Protein AF-A0A2M7TYW9-F1 (afdb_monomer_lite)

Sequence (142 aa):
GTGASLRSVFGLKADLAGKTGTSHNYSDAWFIVYTPDLIIGVWFGANDPAIRFSNSLGSGANLALPVAGMVLNAIEQSPTSKSAYLPPFLIDKKKYIDAMDCAPSREPVMRDYLKDAITEPRATGKKFTRWFRKLFKRTPPE

pLDDT: mean 85.88, std 15.5, range [43.0, 98.56]

Secondary structure (DSSP, 8-state):
-TTTHHHHTT---S--EEEEEE-GGGS-EEEEEE-SS-EEEEEE--SSTTS--SSGGGSTTTTHHHHHHHHHHHHHHSHHHHHHH-PPP---HHHHHHHH----PPPPPHHHHHHHHHH-----TTHHHHHHHHHS--PPP-

Foldseek 3Di:
DLLCCLCVPLVDDFDKDKDWDADPQLQKTWIWMAAPADIDIFIDHDPDSVPGDRDPCSTNSNPGSVVVSVVSSVLCVDPVSCVRGRDHDPDPCVVVVVVPPDDDDDDDDVVNVVCCCVVCPPPPVPPVVVVVVVVPPPDDDD

Structure (mmCIF, N/CA/C/O backbone):
data_AF-A0A2M7TYW9-F1
#
_entry.id   AF-A0A2M7TYW9-F1
#
loop_
_atom_site.group_PDB
_atom_site.id
_atom_site.type_symbol
_atom_site.label_atom_id
_atom_site.label_alt_id
_atom_site.label_comp_id
_atom_site.label_asym_id
_atom_site.label_entity_id
_atom_site.label_seq_id
_atom_site.pdbx_PDB_ins_code
_atom_site.Cartn_x
_atom_site.Cartn_y
_atom_site.Cartn_z
_atom_site.occupancy
_atom_site.B_iso_or_equiv
_atom_site.auth_seq_id
_atom_site.auth_comp_id
_atom_site.auth_asym_id
_atom_site.auth_atom_id
_atom_site.pdbx_PDB_model_num
ATOM 1 N N . GLY A 1 1 ? 8.813 -2.177 6.762 1.00 89.50 1 GLY A N 1
ATOM 2 C CA . GLY A 1 1 ? 8.681 -2.852 5.453 1.00 89.50 1 GLY A CA 1
ATOM 3 C C . GLY A 1 1 ? 8.554 -1.823 4.345 1.00 89.50 1 GLY A C 1
ATOM 4 O O . GLY A 1 1 ? 8.521 -0.637 4.641 1.00 89.50 1 GLY A O 1
ATOM 5 N N . THR A 1 2 ? 8.455 -2.252 3.087 1.00 94.75 2 THR A N 1
ATOM 6 C CA . THR A 1 2 ? 8.395 -1.350 1.916 1.00 94.75 2 THR A CA 1
ATOM 7 C C . THR A 1 2 ? 7.150 -0.454 1.877 1.00 94.75 2 THR A C 1
ATOM 9 O O . THR A 1 2 ? 7.169 0.577 1.220 1.00 94.75 2 THR A O 1
ATOM 12 N N . GLY A 1 3 ? 6.090 -0.808 2.612 1.00 94.94 3 GLY A N 1
ATOM 13 C CA . GLY A 1 3 ? 4.883 0.010 2.779 1.00 94.94 3 GLY A CA 1
ATOM 14 C C . GLY A 1 3 ? 4.956 1.081 3.879 1.00 94.94 3 GLY A C 1
ATOM 15 O O . GLY A 1 3 ? 3.937 1.684 4.203 1.00 94.94 3 GLY A O 1
ATOM 16 N N . ALA A 1 4 ? 6.117 1.291 4.511 1.00 96.31 4 ALA A N 1
ATOM 17 C CA . ALA A 1 4 ? 6.233 2.118 5.719 1.00 96.31 4 ALA A CA 1
ATOM 18 C C . ALA A 1 4 ? 5.843 3.595 5.520 1.00 96.31 4 ALA A C 1
ATOM 20 O O . ALA A 1 4 ? 5.406 4.236 6.476 1.00 96.31 4 ALA A O 1
ATOM 21 N N . SER A 1 5 ? 5.945 4.118 4.295 1.00 96.38 5 SER A N 1
ATOM 22 C CA . SER A 1 5 ? 5.595 5.506 3.972 1.00 96.38 5 SER A CA 1
ATOM 23 C C . SER A 1 5 ? 4.121 5.834 4.211 1.00 96.38 5 SER A C 1
ATOM 25 O O . SER A 1 5 ? 3.817 6.981 4.531 1.00 96.38 5 SER A O 1
ATOM 27 N N . LEU A 1 6 ? 3.214 4.846 4.185 1.00 97.12 6 LEU A N 1
ATOM 28 C CA . LEU A 1 6 ? 1.824 5.037 4.623 1.00 97.12 6 LEU A CA 1
ATOM 29 C C . LEU A 1 6 ? 1.734 5.618 6.044 1.00 97.12 6 LEU A C 1
ATOM 31 O O . LEU A 1 6 ? 0.859 6.430 6.329 1.00 97.12 6 LEU A O 1
ATOM 35 N N . ARG A 1 7 ? 2.658 5.232 6.931 1.00 96.62 7 ARG A N 1
ATOM 36 C CA . ARG A 1 7 ? 2.740 5.767 8.295 1.00 96.62 7 ARG A CA 1
ATOM 37 C C . ARG A 1 7 ? 3.633 6.998 8.365 1.00 96.62 7 ARG A C 1
ATOM 39 O O . ARG A 1 7 ? 3.203 8.019 8.884 1.00 96.62 7 ARG A O 1
ATOM 46 N N . SER A 1 8 ? 4.863 6.912 7.856 1.00 96.81 8 SER A N 1
ATOM 47 C CA . SER A 1 8 ? 5.870 7.961 8.076 1.00 96.81 8 SER A CA 1
ATOM 48 C C . SER A 1 8 ? 5.664 9.224 7.241 1.00 96.81 8 SER A C 1
ATOM 50 O O . SER A 1 8 ? 6.090 10.290 7.668 1.00 96.81 8 SER A O 1
ATOM 52 N N . VAL A 1 9 ? 5.029 9.117 6.069 1.00 96.94 9 VAL A N 1
ATOM 53 C CA . VAL A 1 9 ? 4.801 10.246 5.151 1.00 96.94 9 VAL A CA 1
ATOM 54 C C . VAL A 1 9 ? 3.341 10.688 5.190 1.00 96.94 9 VAL A C 1
ATOM 56 O O . VAL A 1 9 ? 3.064 11.870 5.359 1.00 96.94 9 VAL A O 1
ATOM 59 N N . PHE A 1 10 ? 2.401 9.745 5.080 1.00 96.88 10 PHE A N 1
ATOM 60 C CA . PHE A 1 10 ? 0.966 10.060 5.039 1.00 96.88 10 PHE A CA 1
ATOM 61 C C . PHE A 1 10 ? 0.303 10.125 6.419 1.00 96.88 10 PHE A C 1
ATOM 63 O O . PHE A 1 10 ? -0.871 10.473 6.508 1.00 96.88 10 PHE A O 1
ATOM 70 N N . GLY A 1 11 ? 1.020 9.789 7.497 1.00 96.62 11 GLY A N 1
ATOM 71 C CA . GLY A 1 11 ? 0.526 9.940 8.869 1.00 96.62 11 GLY A CA 1
ATOM 72 C C . GLY A 1 11 ? -0.722 9.117 9.199 1.00 96.62 11 GLY A C 1
ATOM 73 O O . GLY A 1 11 ? -1.420 9.450 10.157 1.00 96.62 11 GLY A O 1
ATOM 74 N N . LEU A 1 12 ? -1.020 8.071 8.417 1.00 97.06 12 LEU A N 1
ATOM 75 C CA . LEU A 1 12 ? -2.222 7.260 8.603 1.00 97.06 12 LEU A CA 1
ATOM 76 C C . LEU A 1 12 ? -2.184 6.586 9.971 1.00 97.06 12 LEU A C 1
ATOM 78 O O . LEU A 1 12 ? -1.142 6.044 10.360 1.00 97.06 12 LEU A O 1
ATOM 82 N N . LYS A 1 13 ? -3.319 6.544 10.672 1.00 96.19 13 LYS A N 1
ATOM 83 C CA . LYS A 1 13 ? -3.444 5.899 11.994 1.00 96.19 13 LYS A CA 1
ATOM 84 C C . LYS A 1 13 ? -4.388 4.702 11.986 1.00 96.19 13 LYS A C 1
ATOM 86 O O . LYS A 1 13 ? -4.233 3.839 12.840 1.00 96.19 13 LYS A O 1
ATOM 91 N N . ALA A 1 14 ? -5.299 4.621 11.017 1.00 94.81 14 ALA A N 1
ATOM 92 C CA . ALA A 1 14 ? -6.204 3.486 10.834 1.00 94.81 14 ALA A CA 1
ATOM 93 C C . ALA A 1 14 ? -5.458 2.151 10.709 1.00 94.81 14 ALA A C 1
ATOM 95 O O . ALA A 1 14 ? -4.307 2.131 10.275 1.00 94.81 14 ALA A O 1
ATOM 96 N N . ASP A 1 15 ? -6.092 1.030 11.036 1.00 94.56 15 ASP A N 1
ATOM 97 C CA . ASP A 1 15 ? -5.499 -0.284 10.802 1.00 94.56 15 ASP A CA 1
ATOM 98 C C . ASP A 1 15 ? -5.527 -0.619 9.307 1.00 94.56 15 ASP A C 1
ATOM 100 O O . ASP A 1 15 ? -6.567 -0.556 8.658 1.00 94.56 15 ASP A O 1
ATOM 104 N N . LEU A 1 16 ? -4.361 -0.940 8.746 1.00 95.69 16 LEU A N 1
ATOM 105 C CA . LEU A 1 16 ? -4.172 -1.143 7.311 1.00 95.69 16 LEU A CA 1
ATOM 106 C C . LEU A 1 16 ? -3.211 -2.308 7.106 1.00 95.69 16 LEU A C 1
ATOM 108 O O . LEU A 1 16 ? -2.185 -2.398 7.789 1.00 95.69 16 LEU A O 1
ATOM 112 N N . ALA A 1 17 ? -3.488 -3.139 6.112 1.00 95.81 17 ALA A N 1
ATOM 113 C CA . ALA A 1 17 ? -2.557 -4.147 5.634 1.00 95.81 17 ALA A CA 1
ATOM 114 C C . ALA A 1 17 ? -2.316 -3.924 4.144 1.00 95.81 17 ALA A C 1
ATOM 116 O O . ALA A 1 17 ? -3.252 -3.756 3.370 1.00 95.81 17 ALA A O 1
ATOM 117 N N . GLY A 1 18 ? -1.054 -3.892 3.725 1.00 96.88 18 GLY A N 1
ATOM 118 C CA . GLY A 1 18 ? -0.737 -3.616 2.331 1.00 96.88 18 GLY A CA 1
ATOM 119 C C . GLY A 1 18 ? 0.627 -4.118 1.907 1.00 96.88 18 GLY A C 1
ATOM 120 O O . GLY A 1 18 ? 1.521 -4.353 2.726 1.00 96.88 18 GLY A O 1
ATOM 121 N N . LYS A 1 19 ? 0.783 -4.281 0.596 1.00 98.12 19 LYS A N 1
ATOM 122 C CA . LYS A 1 19 ? 1.986 -4.830 -0.016 1.00 98.12 19 LYS A CA 1
ATOM 123 C C . LYS A 1 19 ? 2.336 -4.078 -1.291 1.00 98.12 19 LYS A C 1
ATOM 125 O O . LYS A 1 19 ? 1.508 -3.872 -2.173 1.00 98.12 19 LYS A O 1
ATOM 130 N N . THR A 1 20 ? 3.612 -3.715 -1.396 1.00 97.81 20 THR A N 1
ATOM 131 C CA . THR A 1 20 ? 4.196 -3.204 -2.638 1.00 97.81 20 THR A CA 1
ATOM 132 C C . THR A 1 20 ? 4.561 -4.363 -3.562 1.00 97.81 20 THR A C 1
ATOM 134 O O . THR A 1 20 ? 5.135 -5.365 -3.113 1.00 97.81 20 THR A O 1
ATOM 137 N N . GLY A 1 21 ? 4.268 -4.197 -4.847 1.00 97.12 21 GLY A N 1
ATOM 138 C CA . GLY A 1 21 ? 4.717 -5.043 -5.946 1.00 97.12 21 GLY A CA 1
ATOM 139 C C . GLY A 1 21 ? 5.561 -4.226 -6.920 1.00 97.12 21 GLY A C 1
ATOM 140 O O . GLY A 1 21 ? 5.314 -3.041 -7.144 1.00 97.12 21 GLY A O 1
ATOM 141 N N . THR A 1 22 ? 6.614 -4.820 -7.464 1.00 97.19 22 THR A N 1
ATOM 142 C CA . THR A 1 22 ? 7.477 -4.173 -8.460 1.00 97.19 22 THR A CA 1
ATOM 143 C C . THR A 1 22 ? 7.967 -5.248 -9.407 1.00 97.19 22 THR A C 1
ATOM 145 O O . THR A 1 22 ? 8.600 -6.205 -8.961 1.00 97.19 22 THR A O 1
ATOM 148 N N . SER A 1 23 ? 7.621 -5.109 -10.683 1.00 95.19 23 SER A N 1
ATOM 149 C CA . SER A 1 23 ? 8.081 -6.010 -11.735 1.00 95.19 23 SER A CA 1
ATOM 150 C C . SER A 1 23 ? 9.563 -5.775 -12.026 1.00 95.19 23 SER A C 1
ATOM 152 O O . SER A 1 23 ? 10.155 -4.751 -11.664 1.00 95.19 23 SER A O 1
ATOM 154 N N . HIS A 1 24 ? 10.183 -6.739 -12.703 1.00 92.75 24 HIS A N 1
ATOM 155 C CA . HIS A 1 24 ? 11.580 -6.630 -13.101 1.00 92.75 24 HIS A CA 1
ATOM 156 C C . HIS A 1 24 ? 11.817 -5.391 -13.980 1.00 92.75 24 HIS A C 1
ATOM 158 O O . HIS A 1 24 ? 10.943 -4.974 -14.744 1.00 92.75 24 HIS A O 1
ATOM 164 N N . ASN A 1 25 ? 13.008 -4.797 -13.869 1.00 93.19 25 ASN A N 1
ATOM 165 C CA . ASN A 1 25 ? 13.406 -3.594 -14.607 1.00 93.19 25 ASN A CA 1
ATOM 166 C C . ASN A 1 25 ? 12.481 -2.375 -14.441 1.00 93.19 25 ASN A C 1
ATOM 168 O O . ASN A 1 25 ? 12.542 -1.468 -15.272 1.00 93.19 25 ASN A O 1
ATOM 172 N N . TYR A 1 26 ? 11.663 -2.339 -13.381 1.00 95.81 26 TYR A N 1
ATOM 173 C CA . TYR A 1 26 ? 10.713 -1.255 -13.106 1.00 95.81 26 TYR A CA 1
ATOM 174 C C . TYR A 1 26 ? 9.720 -1.019 -14.259 1.00 95.81 26 TYR A C 1
ATOM 176 O O . TYR A 1 26 ? 9.391 0.119 -14.587 1.00 95.81 26 TYR A O 1
ATOM 184 N N . SER A 1 27 ? 9.289 -2.106 -14.905 1.00 95.50 27 SER A N 1
ATOM 185 C CA . SER A 1 27 ? 8.232 -2.101 -15.930 1.00 95.50 27 SER A CA 1
ATOM 186 C C . SER A 1 27 ? 6.866 -1.784 -15.327 1.00 95.50 27 SER A C 1
ATOM 188 O O . SER A 1 27 ? 6.137 -0.949 -15.852 1.00 95.50 27 SER A O 1
ATOM 190 N N . ASP A 1 28 ? 6.577 -2.377 -14.168 1.00 96.75 28 ASP A N 1
ATOM 191 C CA . ASP A 1 28 ? 5.350 -2.132 -13.422 1.00 96.75 28 ASP A CA 1
ATOM 192 C C . ASP A 1 28 ? 5.604 -1.875 -11.940 1.00 96.75 28 ASP A C 1
ATOM 194 O O . ASP A 1 28 ? 6.454 -2.497 -11.287 1.00 96.75 28 ASP A O 1
ATOM 198 N N . ALA A 1 29 ? 4.749 -1.026 -11.391 1.00 97.50 29 ALA A N 1
ATOM 199 C CA . ALA A 1 29 ? 4.653 -0.697 -9.988 1.00 97.50 29 ALA A CA 1
ATOM 200 C C . ALA A 1 29 ? 3.213 -0.924 -9.523 1.00 97.50 29 ALA A C 1
ATOM 202 O O . ALA A 1 29 ? 2.277 -0.337 -10.058 1.00 97.50 29 ALA A O 1
ATOM 203 N N . TRP A 1 30 ? 3.036 -1.741 -8.488 1.00 97.69 30 TRP A N 1
ATOM 204 C CA . TRP A 1 30 ? 1.720 -2.048 -7.932 1.00 97.69 30 TRP A CA 1
ATOM 205 C C . TRP A 1 30 ? 1.720 -1.797 -6.434 1.00 97.69 30 TRP A C 1
ATOM 207 O O . TRP A 1 30 ? 2.724 -2.009 -5.741 1.00 97.69 30 TRP A O 1
ATOM 217 N N . PHE A 1 31 ? 0.574 -1.401 -5.910 1.00 98.56 31 PHE A N 1
ATOM 218 C CA . PHE A 1 31 ? 0.336 -1.378 -4.482 1.00 98.56 31 PHE A CA 1
ATOM 219 C C . PHE A 1 31 ? -1.094 -1.808 -4.206 1.00 98.56 31 PHE A C 1
ATOM 221 O O . PHE A 1 31 ? -2.032 -1.250 -4.769 1.00 98.56 31 PHE A O 1
ATOM 228 N N . ILE A 1 32 ? -1.241 -2.808 -3.343 1.00 98.50 32 ILE A N 1
ATOM 229 C CA . ILE A 1 32 ? -2.542 -3.242 -2.846 1.00 98.50 32 ILE A CA 1
ATOM 230 C C . ILE A 1 32 ? -2.550 -3.003 -1.347 1.00 98.50 32 ILE A C 1
ATOM 232 O O . ILE A 1 32 ? -1.628 -3.419 -0.640 1.00 98.50 32 ILE A O 1
ATOM 236 N N . VAL A 1 33 ? -3.589 -2.331 -0.871 1.00 98.12 33 VAL A N 1
ATOM 237 C CA . VAL A 1 33 ? -3.850 -2.094 0.546 1.00 98.12 33 VAL A CA 1
ATOM 238 C C . VAL A 1 33 ? -5.310 -2.374 0.833 1.00 98.12 33 VAL A C 1
ATOM 240 O O . VAL A 1 33 ? -6.174 -2.108 -0.000 1.00 98.12 33 VAL A O 1
ATOM 243 N N . TYR A 1 34 ? -5.578 -2.925 2.006 1.00 97.50 34 TYR A N 1
ATOM 244 C CA . TYR A 1 34 ? -6.925 -3.213 2.443 1.00 97.50 34 TYR A CA 1
ATOM 245 C C . TYR A 1 34 ? -7.137 -2.895 3.922 1.00 97.50 34 TYR A C 1
ATOM 247 O O . TYR A 1 34 ? -6.207 -2.905 4.739 1.00 97.50 34 TYR A O 1
ATOM 255 N N . THR A 1 35 ? -8.398 -2.625 4.221 1.00 96.44 35 THR A N 1
ATOM 256 C CA . THR A 1 35 ? -9.046 -2.630 5.535 1.00 96.44 35 THR A CA 1
ATOM 257 C C . THR A 1 35 ? -10.121 -3.728 5.516 1.00 96.44 35 THR A C 1
ATOM 259 O O . THR A 1 35 ? -10.266 -4.403 4.492 1.00 96.44 35 THR A O 1
ATOM 262 N N . PRO A 1 36 ? -10.876 -3.961 6.603 1.00 95.31 36 PRO A N 1
ATOM 263 C CA . PRO A 1 36 ? -11.976 -4.925 6.571 1.00 95.31 36 PRO A CA 1
ATOM 264 C C . PRO A 1 36 ? -13.012 -4.656 5.466 1.00 95.31 36 PRO A C 1
ATOM 266 O O . PRO A 1 36 ? -13.472 -5.605 4.839 1.00 95.31 36 PRO A O 1
ATOM 269 N N . ASP A 1 37 ? -13.308 -3.381 5.189 1.00 95.50 37 ASP A N 1
ATOM 270 C CA . ASP A 1 37 ? -14.428 -2.978 4.322 1.00 95.50 37 ASP A CA 1
ATOM 271 C C . ASP A 1 37 ? -13.993 -2.253 3.035 1.00 95.50 37 ASP A C 1
ATOM 273 O O . ASP A 1 37 ? -14.828 -1.873 2.214 1.00 95.50 37 ASP A O 1
ATOM 277 N N . LEU A 1 38 ? -12.689 -2.045 2.827 1.00 96.75 38 LEU A N 1
ATOM 278 C CA . LEU A 1 38 ? -12.160 -1.355 1.652 1.00 96.75 38 LEU A CA 1
ATOM 279 C C . LEU A 1 38 ? -10.889 -2.029 1.136 1.00 96.75 38 LEU A C 1
ATOM 281 O O . LEU A 1 38 ? -9.951 -2.275 1.888 1.00 96.75 38 LEU A O 1
ATOM 285 N N . ILE A 1 39 ? -10.819 -2.240 -0.179 1.00 97.88 39 ILE A N 1
ATOM 286 C CA . ILE A 1 39 ? -9.600 -2.649 -0.884 1.00 97.88 39 ILE A CA 1
ATOM 287 C C . ILE A 1 39 ? -9.264 -1.578 -1.918 1.00 97.88 39 ILE A C 1
ATOM 289 O O . ILE A 1 39 ? -10.110 -1.189 -2.720 1.00 97.88 39 ILE A O 1
ATOM 293 N N . ILE A 1 40 ? -8.013 -1.127 -1.921 1.00 98.06 40 ILE A N 1
ATOM 294 C CA . ILE A 1 40 ? -7.466 -0.217 -2.925 1.00 98.06 40 ILE A CA 1
ATOM 295 C C . ILE A 1 40 ? -6.320 -0.931 -3.635 1.00 98.06 40 ILE A C 1
ATOM 297 O O . ILE A 1 40 ? -5.329 -1.318 -3.012 1.00 98.06 40 ILE A O 1
ATOM 301 N N . GLY A 1 41 ? -6.452 -1.074 -4.951 1.00 98.19 41 GLY A N 1
ATOM 302 C CA . GLY A 1 41 ? -5.385 -1.506 -5.844 1.00 98.19 41 GLY A CA 1
ATOM 303 C C . GLY A 1 41 ? -4.968 -0.354 -6.748 1.00 98.19 41 GLY A C 1
ATOM 304 O O . GLY A 1 41 ? -5.809 0.252 -7.406 1.00 98.19 41 GLY A O 1
ATOM 305 N N . VAL A 1 42 ? -3.673 -0.059 -6.784 1.00 98.44 42 VAL A N 1
ATOM 306 C CA . VAL A 1 42 ? -3.088 0.927 -7.695 1.00 98.44 42 VAL A CA 1
ATOM 307 C C . VAL A 1 42 ? -2.027 0.242 -8.535 1.00 98.44 42 VAL A C 1
ATOM 309 O O . VAL A 1 42 ? -1.165 -0.461 -8.004 1.00 98.44 42 VAL A O 1
ATOM 312 N N . TRP A 1 43 ? -2.077 0.488 -9.839 1.00 97.50 43 TRP A N 1
ATOM 313 C CA . TRP A 1 43 ? -1.061 0.077 -10.795 1.00 97.50 43 TRP A CA 1
ATOM 314 C C . TRP A 1 43 ? -0.544 1.280 -11.569 1.00 97.50 43 TRP A C 1
ATOM 316 O O . TRP A 1 43 ? -1.316 2.144 -11.979 1.00 97.50 43 TRP A O 1
ATOM 326 N N . PHE A 1 44 ? 0.762 1.281 -11.796 1.00 96.19 44 PHE A N 1
ATOM 327 C CA . PHE A 1 44 ? 1.438 2.113 -12.770 1.00 96.19 44 PHE A CA 1
ATOM 328 C C . PHE A 1 44 ? 2.290 1.232 -13.671 1.00 96.19 44 PHE A C 1
ATOM 330 O O . PHE A 1 44 ? 3.104 0.444 -13.188 1.00 96.19 44 PHE A O 1
ATOM 337 N N . GLY A 1 45 ? 2.137 1.426 -14.971 1.00 94.31 45 GLY A N 1
ATOM 338 C CA . GLY A 1 45 ? 2.898 0.749 -16.004 1.00 94.31 45 GLY A CA 1
ATOM 339 C C . GLY A 1 45 ? 2.432 1.214 -17.376 1.00 94.31 45 GLY A C 1
ATOM 340 O O . GLY A 1 45 ? 1.580 2.100 -17.500 1.00 94.31 45 GLY A O 1
ATOM 341 N N . ALA A 1 46 ? 3.014 0.622 -18.406 1.00 94.31 46 ALA A N 1
ATOM 342 C CA . ALA A 1 46 ? 2.612 0.821 -19.787 1.00 94.31 46 ALA A CA 1
ATOM 343 C C . ALA A 1 46 ? 2.094 -0.497 -20.368 1.00 94.31 46 ALA A C 1
ATOM 345 O O . ALA A 1 46 ? 2.398 -1.574 -19.863 1.00 94.31 46 ALA A O 1
ATOM 346 N N . ASN A 1 47 ? 1.340 -0.413 -21.464 1.00 94.50 47 ASN A N 1
ATOM 347 C CA . ASN A 1 47 ? 0.879 -1.610 -22.172 1.00 94.50 47 ASN A CA 1
ATOM 348 C C . ASN A 1 47 ? 2.048 -2.432 -22.748 1.00 94.50 47 ASN A C 1
ATOM 350 O O . ASN A 1 47 ? 1.935 -3.648 -22.867 1.00 94.50 47 ASN A O 1
ATOM 354 N N . ASP A 1 48 ? 3.152 -1.768 -23.111 1.00 94.12 48 ASP A N 1
ATOM 355 C CA . ASP A 1 48 ? 4.391 -2.404 -23.563 1.00 94.12 48 ASP A CA 1
ATOM 356 C C . ASP A 1 48 ? 5.450 -2.355 -22.440 1.00 94.12 48 ASP A C 1
ATOM 358 O O . ASP A 1 48 ? 5.869 -1.255 -22.065 1.00 94.12 48 ASP A O 1
ATOM 362 N N . PRO A 1 49 ? 5.937 -3.507 -21.935 1.00 87.00 49 PRO A N 1
ATOM 363 C CA . PRO A 1 49 ? 6.968 -3.572 -20.895 1.00 87.00 49 PRO A CA 1
ATOM 364 C C . PRO A 1 49 ? 8.316 -2.944 -21.278 1.00 87.00 49 PRO A C 1
ATOM 366 O O . PRO A 1 49 ? 9.149 -2.694 -20.400 1.00 87.00 49 PRO A O 1
ATOM 369 N N . ALA A 1 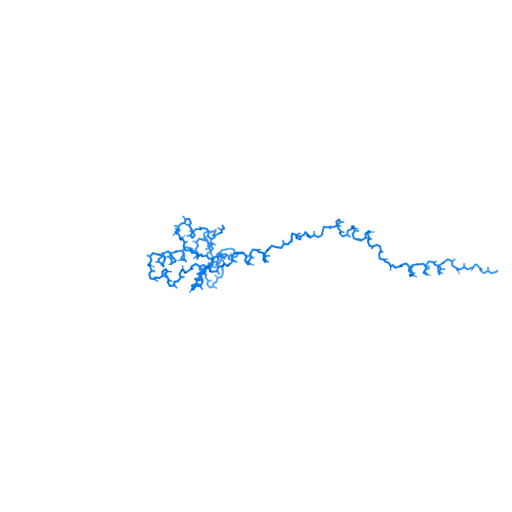50 ? 8.572 -2.714 -22.571 1.00 91.69 50 ALA A N 1
ATOM 370 C CA . ALA A 1 50 ? 9.749 -1.983 -23.030 1.00 91.69 50 ALA A CA 1
ATOM 371 C C . ALA A 1 50 ? 9.716 -0.512 -22.582 1.00 91.69 50 ALA A C 1
ATOM 373 O O . ALA A 1 50 ? 10.769 0.084 -22.336 1.00 91.69 50 ALA A O 1
ATOM 374 N N . ILE A 1 51 ? 8.516 0.057 -22.423 1.00 92.69 51 ILE A N 1
ATOM 375 C CA . ILE A 1 51 ? 8.303 1.379 -21.838 1.00 92.69 51 ILE A CA 1
ATOM 376 C C . ILE A 1 51 ? 8.320 1.215 -20.320 1.00 92.69 51 ILE A C 1
ATOM 378 O O . ILE A 1 51 ? 7.352 0.786 -19.700 1.00 92.69 51 ILE A O 1
ATOM 382 N N . ARG A 1 52 ? 9.457 1.551 -19.715 1.00 92.75 52 ARG A N 1
ATOM 383 C CA . ARG A 1 52 ? 9.712 1.317 -18.293 1.00 92.75 52 ARG A CA 1
ATOM 384 C C . ARG A 1 52 ? 10.470 2.462 -17.656 1.00 92.75 52 ARG A C 1
ATOM 386 O O . ARG A 1 52 ? 11.134 3.251 -18.331 1.00 92.75 52 ARG A O 1
ATOM 393 N N . PHE A 1 53 ? 10.430 2.506 -16.333 1.00 93.94 53 PHE A N 1
ATOM 394 C CA . PHE A 1 53 ? 11.226 3.456 -15.575 1.00 93.94 53 PHE A CA 1
ATOM 395 C C . PHE A 1 53 ? 12.703 3.046 -15.580 1.00 93.94 53 PHE A C 1
ATOM 397 O O . PHE A 1 53 ? 13.061 1.866 -15.586 1.00 93.94 53 PHE A O 1
ATOM 404 N N . SER A 1 54 ? 13.590 4.039 -15.584 1.00 92.44 54 SER A N 1
ATOM 405 C CA . SER A 1 54 ? 15.034 3.811 -15.687 1.00 92.44 54 SER A CA 1
ATOM 406 C C . SER A 1 54 ? 15.672 3.339 -14.378 1.00 92.44 54 SER A C 1
ATOM 408 O O . SER A 1 54 ? 16.752 2.752 -14.404 1.00 92.44 54 SER A O 1
ATOM 410 N N . ASN A 1 55 ? 15.033 3.587 -13.231 1.00 94.19 55 ASN A N 1
ATOM 411 C CA . ASN A 1 55 ? 15.612 3.346 -11.912 1.00 94.19 55 ASN A CA 1
ATOM 412 C C . ASN A 1 55 ? 14.551 3.005 -10.848 1.00 94.19 55 ASN A C 1
ATOM 414 O O . ASN A 1 55 ? 13.359 2.883 -11.133 1.00 94.19 55 ASN A O 1
ATOM 418 N N . SER A 1 56 ? 14.999 2.891 -9.594 1.00 92.44 56 SER A N 1
ATOM 419 C CA . SER A 1 56 ? 14.182 2.521 -8.432 1.00 92.44 56 SER A CA 1
ATOM 420 C C . SER A 1 56 ? 13.035 3.479 -8.103 1.00 92.44 56 SER A C 1
ATOM 422 O O . SER A 1 56 ? 12.140 3.111 -7.334 1.00 92.44 56 SER A O 1
ATOM 424 N N . LEU A 1 57 ? 12.995 4.675 -8.701 1.00 93.62 57 LEU A N 1
ATOM 425 C CA . LEU A 1 57 ? 11.821 5.545 -8.633 1.00 93.62 57 LEU A CA 1
ATOM 426 C C . LEU A 1 57 ? 10.600 4.887 -9.284 1.00 93.62 57 LEU A C 1
ATOM 428 O O . LEU A 1 57 ? 9.489 5.169 -8.864 1.00 93.62 57 LEU A O 1
ATOM 432 N N . GLY A 1 58 ? 10.797 3.937 -10.202 1.00 94.94 58 GLY A N 1
ATOM 433 C CA . GLY A 1 58 ? 9.737 3.113 -10.778 1.00 94.94 58 GLY A CA 1
ATOM 434 C C . GLY A 1 58 ? 9.234 1.970 -9.895 1.00 94.94 58 GLY A C 1
ATOM 435 O O . GLY A 1 58 ? 8.625 1.032 -10.396 1.00 94.94 58 GLY A O 1
ATOM 436 N N . SER A 1 59 ? 9.529 1.976 -8.594 1.00 97.19 59 SER A N 1
ATOM 437 C CA . SER A 1 59 ? 9.042 0.939 -7.683 1.00 97.19 59 SER A CA 1
ATOM 438 C C . SER A 1 59 ? 7.610 1.194 -7.207 1.00 97.19 59 SER A C 1
ATOM 440 O O . SER A 1 59 ? 7.137 2.328 -7.129 1.00 97.19 59 SER A O 1
ATOM 442 N N . GLY A 1 60 ? 6.935 0.126 -6.778 1.00 97.00 60 GLY A N 1
ATOM 443 C CA . GLY A 1 60 ? 5.599 0.178 -6.172 1.00 97.00 60 GLY A CA 1
ATOM 444 C C . GLY A 1 60 ? 5.526 1.085 -4.944 1.00 97.00 60 GLY A C 1
ATOM 445 O O . GLY A 1 60 ? 4.504 1.724 -4.715 1.00 97.00 60 GLY A O 1
ATOM 446 N N . ALA A 1 61 ? 6.618 1.186 -4.181 1.00 97.25 61 ALA A N 1
ATOM 447 C CA . ALA A 1 61 ? 6.703 2.067 -3.017 1.00 97.25 61 ALA A CA 1
ATOM 448 C C . ALA A 1 61 ? 6.757 3.560 -3.393 1.00 97.25 61 ALA A C 1
ATOM 450 O O . ALA A 1 61 ? 6.320 4.393 -2.603 1.00 97.25 61 ALA A O 1
ATOM 451 N N . ASN A 1 62 ? 7.280 3.880 -4.582 1.00 96.44 62 ASN A N 1
ATOM 452 C CA . ASN A 1 62 ? 7.511 5.249 -5.042 1.00 96.44 62 ASN A CA 1
ATOM 453 C C . ASN A 1 62 ? 6.415 5.765 -5.986 1.00 96.44 62 ASN A C 1
ATOM 455 O O . ASN A 1 62 ? 6.169 6.965 -6.000 1.00 96.44 62 ASN A O 1
ATOM 459 N N . LEU A 1 63 ? 5.744 4.888 -6.744 1.00 96.69 63 LEU A N 1
ATOM 460 C CA . LEU A 1 63 ? 4.682 5.279 -7.685 1.00 96.69 63 LEU A CA 1
ATOM 461 C C . LEU A 1 63 ? 3.279 4.936 -7.180 1.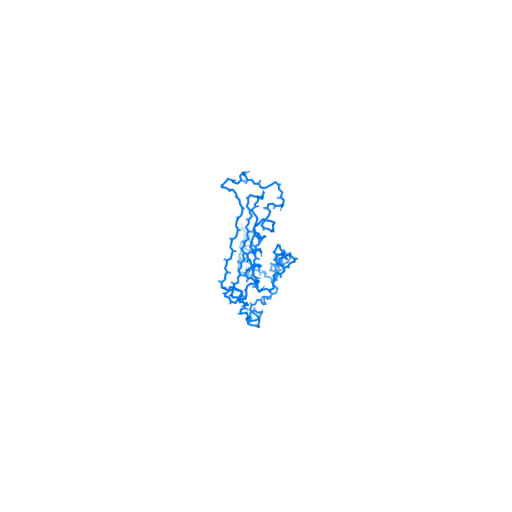00 96.69 63 LEU A C 1
ATOM 463 O O . LEU A 1 63 ? 2.449 5.817 -6.974 1.00 96.69 63 LEU A O 1
ATOM 467 N N . ALA A 1 64 ? 3.011 3.647 -6.960 1.00 98.06 64 ALA A N 1
ATOM 468 C CA . ALA A 1 64 ? 1.661 3.161 -6.684 1.00 98.06 64 ALA A CA 1
ATOM 469 C C . ALA A 1 64 ? 1.197 3.462 -5.251 1.00 98.06 64 ALA A C 1
ATOM 471 O O . ALA A 1 64 ? 0.064 3.894 -5.034 1.00 98.06 64 ALA A O 1
ATOM 472 N N . LEU A 1 65 ? 2.079 3.272 -4.267 1.00 98.38 65 LEU A N 1
ATOM 473 C CA . LEU A 1 65 ? 1.758 3.484 -2.858 1.00 98.38 65 LEU A CA 1
ATOM 474 C C . LEU A 1 65 ? 1.317 4.924 -2.556 1.00 98.38 65 LEU A C 1
ATOM 476 O O . LEU A 1 65 ? 0.289 5.064 -1.891 1.00 98.38 65 LEU A O 1
ATOM 480 N N . PRO A 1 66 ? 2.010 5.987 -3.019 1.00 98.06 66 PRO A N 1
ATOM 481 C CA . PRO A 1 66 ? 1.606 7.357 -2.723 1.00 98.06 66 PRO A CA 1
ATOM 482 C C . PRO A 1 66 ? 0.161 7.688 -3.090 1.00 98.06 66 PRO A C 1
ATOM 484 O O . PRO A 1 66 ? -0.513 8.355 -2.311 1.00 98.06 66 PRO A O 1
ATOM 487 N N . VAL A 1 67 ? -0.345 7.174 -4.215 1.00 98.25 67 VAL A N 1
ATOM 488 C CA . VAL A 1 67 ? -1.742 7.387 -4.626 1.00 98.25 67 VAL A CA 1
ATOM 489 C C . VAL A 1 67 ? -2.706 6.781 -3.611 1.00 98.25 67 VAL A C 1
ATOM 491 O O . VAL A 1 67 ? -3.608 7.463 -3.129 1.00 98.25 67 VAL A O 1
ATOM 494 N N . ALA A 1 68 ? -2.484 5.523 -3.221 1.00 98.06 68 ALA A N 1
ATOM 495 C CA . ALA A 1 68 ? -3.298 4.883 -2.191 1.00 98.06 68 ALA A CA 1
ATOM 496 C C . ALA A 1 68 ? -3.181 5.610 -0.840 1.00 98.06 68 ALA A C 1
ATOM 498 O O . ALA A 1 68 ? -4.176 5.769 -0.136 1.00 98.06 68 ALA A O 1
ATOM 499 N N . GLY A 1 69 ? -1.984 6.096 -0.496 1.00 97.88 69 GLY A N 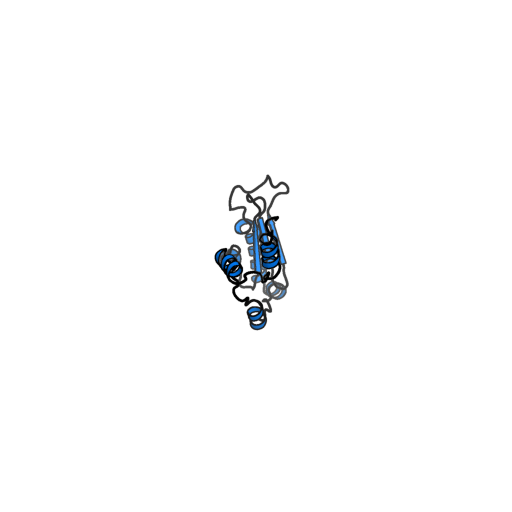1
ATOM 500 C CA . GLY A 1 69 ? -1.732 6.884 0.709 1.00 97.88 69 GLY A CA 1
ATOM 501 C C . GLY A 1 69 ? -2.531 8.187 0.748 1.00 97.88 69 GLY A C 1
ATOM 502 O O . GLY A 1 69 ? -3.136 8.489 1.773 1.00 97.88 69 GLY A O 1
ATOM 503 N N . MET A 1 70 ? -2.597 8.920 -0.367 1.00 98.12 70 MET A N 1
ATOM 504 C CA . MET A 1 70 ? -3.405 10.140 -0.486 1.00 98.12 70 MET A CA 1
ATOM 505 C C . MET A 1 70 ? -4.902 9.850 -0.338 1.00 98.12 70 MET A C 1
ATOM 507 O O . MET A 1 70 ? -5.583 10.544 0.414 1.00 98.12 70 MET A O 1
ATOM 511 N N . VAL A 1 71 ? -5.407 8.804 -1.002 1.00 97.88 71 VAL A N 1
ATOM 512 C CA . VAL A 1 71 ? -6.824 8.405 -0.911 1.00 97.88 71 VAL A CA 1
ATOM 513 C C . VAL A 1 71 ? -7.189 8.013 0.520 1.00 97.88 71 VAL A C 1
ATOM 515 O O . VAL A 1 71 ? -8.157 8.530 1.072 1.00 97.88 71 VAL A O 1
ATOM 518 N N . LEU A 1 72 ? -6.393 7.151 1.156 1.00 97.94 72 LEU A N 1
ATOM 519 C CA . LEU A 1 72 ? -6.627 6.739 2.541 1.00 97.94 72 LEU A CA 1
ATOM 520 C C . LEU A 1 72 ? -6.538 7.916 3.512 1.00 97.94 72 LEU A C 1
ATOM 522 O O . LEU A 1 72 ? -7.331 7.990 4.447 1.00 97.94 72 LEU A O 1
ATOM 526 N N . ASN A 1 73 ? -5.612 8.850 3.284 1.00 97.69 73 ASN A N 1
ATOM 527 C CA . ASN A 1 73 ? -5.467 10.030 4.130 1.00 97.69 73 ASN A CA 1
ATOM 528 C C . ASN A 1 73 ? -6.707 10.927 4.026 1.00 97.69 73 ASN A C 1
ATOM 530 O O . ASN A 1 73 ? -7.233 11.351 5.052 1.00 97.69 73 ASN A O 1
ATOM 534 N N . ALA A 1 74 ? -7.235 11.129 2.816 1.00 97.50 74 ALA A N 1
ATOM 535 C CA . ALA A 1 74 ? -8.483 11.858 2.607 1.00 97.50 74 ALA A CA 1
ATOM 536 C C . ALA A 1 74 ? -9.685 11.168 3.282 1.00 97.50 74 ALA A C 1
ATOM 538 O O . ALA A 1 74 ? -10.492 11.834 3.932 1.00 97.50 74 ALA A O 1
ATOM 539 N N . ILE A 1 75 ? -9.781 9.836 3.191 1.00 97.69 75 ILE A N 1
ATOM 540 C CA . ILE A 1 75 ? -10.820 9.055 3.882 1.00 97.69 75 ILE A CA 1
ATOM 541 C C . ILE A 1 75 ? -10.692 9.217 5.403 1.00 97.69 75 ILE A C 1
ATOM 543 O O . ILE A 1 75 ? -11.692 9.443 6.079 1.00 97.69 75 ILE A O 1
ATOM 547 N N . GLU A 1 76 ? -9.476 9.137 5.949 1.00 96.88 76 GLU A N 1
ATOM 548 C CA . GLU A 1 76 ? -9.233 9.195 7.394 1.00 96.88 76 GLU A CA 1
ATOM 549 C C . GLU A 1 76 ? -9.505 10.583 8.002 1.00 96.88 76 GLU A C 1
ATOM 551 O O . GLU A 1 76 ? -9.877 10.673 9.175 1.00 96.88 76 GLU A O 1
ATOM 556 N N . GLN A 1 77 ? -9.373 11.658 7.219 1.00 96.50 77 GLN A N 1
ATOM 557 C CA . GLN A 1 77 ? -9.714 13.021 7.648 1.00 96.50 77 GLN A CA 1
ATOM 558 C C . GLN A 1 77 ? -11.230 13.270 7.748 1.00 96.50 77 GLN A C 1
ATOM 560 O O . GLN A 1 77 ? -11.656 14.159 8.484 1.00 96.50 77 GLN A O 1
ATOM 565 N N . SER A 1 78 ? -12.057 12.498 7.036 1.00 97.06 78 SER A N 1
ATOM 566 C CA . SER A 1 78 ? -13.518 12.631 7.046 1.00 97.06 78 SER A CA 1
ATOM 567 C C . SER A 1 78 ? -14.146 11.667 8.064 1.00 97.06 78 SER A C 1
ATOM 569 O O . SER A 1 78 ? -14.062 10.457 7.860 1.00 97.06 78 SER A O 1
ATOM 571 N N . PRO A 1 79 ? -14.835 12.138 9.126 1.00 95.31 79 PRO A N 1
ATOM 572 C CA . PRO A 1 79 ? -15.425 11.250 10.136 1.00 95.31 79 PRO A CA 1
ATOM 573 C C . PRO A 1 79 ? -16.397 10.216 9.555 1.00 95.31 79 PRO A C 1
ATOM 575 O O . PRO A 1 79 ? -16.351 9.042 9.922 1.00 95.31 79 PRO A O 1
ATOM 578 N N . THR A 1 80 ? -17.233 10.640 8.604 1.00 96.69 80 THR A N 1
ATOM 579 C CA . THR A 1 80 ? -18.213 9.778 7.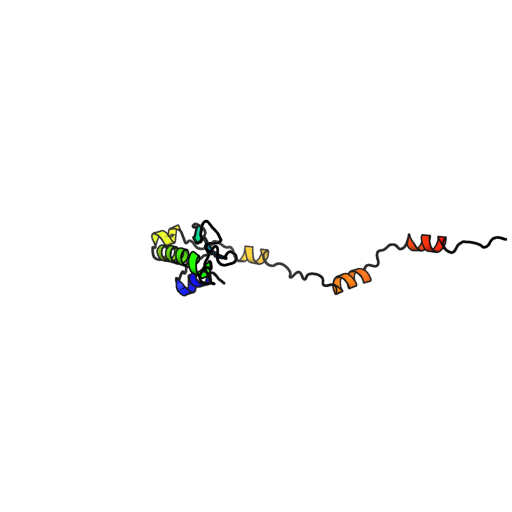933 1.00 96.69 80 THR A CA 1
ATOM 580 C C . THR A 1 80 ? -17.526 8.679 7.124 1.00 96.69 80 THR A C 1
ATOM 582 O O . THR A 1 80 ? -17.858 7.506 7.269 1.00 96.69 80 THR A O 1
ATOM 585 N N . SER A 1 81 ? -16.529 9.041 6.312 1.00 96.75 81 SER A N 1
ATOM 586 C CA . SER A 1 81 ? -15.814 8.078 5.464 1.00 96.75 81 SER A CA 1
ATOM 587 C C . SER A 1 81 ? -14.936 7.147 6.297 1.00 96.75 81 SER A C 1
ATOM 589 O O . SER A 1 81 ? -14.896 5.944 6.050 1.00 96.75 81 SER A O 1
ATOM 591 N N . LYS A 1 82 ? -14.279 7.678 7.332 1.00 96.62 82 LYS A N 1
ATOM 592 C CA . LYS A 1 82 ? -13.472 6.898 8.268 1.00 96.62 82 LYS A CA 1
ATOM 593 C C . LYS A 1 82 ? -14.296 5.808 8.947 1.00 96.62 82 LYS A C 1
ATOM 595 O O . LYS A 1 82 ? -13.857 4.664 8.974 1.00 96.62 82 LYS A O 1
ATOM 600 N N . SER A 1 83 ? -15.478 6.145 9.466 1.00 95.25 83 SER A N 1
ATOM 601 C CA . SER A 1 83 ? -16.348 5.158 10.117 1.00 95.25 83 SER A CA 1
ATOM 602 C C . SER A 1 83 ? -16.878 4.102 9.148 1.00 95.25 83 SER A C 1
ATOM 604 O O . SER A 1 83 ? -17.150 2.990 9.584 1.00 95.25 83 SER A O 1
ATOM 606 N N . ALA A 1 84 ? -17.057 4.449 7.872 1.00 96.00 84 ALA A N 1
ATOM 607 C CA . ALA A 1 84 ? -17.591 3.536 6.867 1.00 96.00 84 ALA A CA 1
ATOM 608 C C . ALA A 1 84 ? -16.531 2.592 6.278 1.00 96.00 84 ALA A C 1
ATOM 610 O O . ALA A 1 84 ? -16.846 1.452 5.970 1.00 96.00 84 ALA A O 1
ATOM 611 N N . TYR A 1 85 ? -15.291 3.060 6.102 1.00 97.06 85 TYR A N 1
ATOM 612 C CA . TYR A 1 85 ? -14.286 2.339 5.310 1.00 97.06 85 TYR A CA 1
ATOM 613 C C . TYR A 1 85 ? -13.027 1.940 6.078 1.00 97.06 85 TYR A C 1
ATOM 615 O O . TYR A 1 85 ? -12.258 1.110 5.593 1.00 97.06 85 TYR A O 1
ATOM 623 N N . LEU A 1 86 ? -12.774 2.522 7.253 1.00 96.88 86 LEU A N 1
ATOM 624 C CA . LEU A 1 86 ? -11.563 2.269 8.039 1.00 96.88 86 LEU A CA 1
ATOM 625 C C . LEU A 1 86 ? -11.860 1.684 9.437 1.00 96.88 86 LEU A C 1
ATOM 627 O O . LEU A 1 86 ? -11.281 2.168 10.419 1.00 96.88 86 LEU A O 1
ATOM 631 N N . PRO A 1 87 ? -12.738 0.669 9.581 1.00 95.75 87 PRO A N 1
ATOM 632 C CA . PRO A 1 87 ? -12.882 -0.013 10.861 1.00 95.75 87 PRO A CA 1
ATOM 633 C C . PRO A 1 87 ? -11.599 -0.794 11.210 1.00 95.75 87 PRO A C 1
ATOM 635 O O . PRO A 1 87 ? -10.861 -1.217 10.314 1.00 95.75 87 PRO A O 1
ATOM 638 N N . PRO A 1 88 ? -11.311 -1.002 12.506 1.00 94.31 88 PRO A N 1
ATOM 639 C CA . PRO A 1 88 ? -10.171 -1.808 12.932 1.00 94.31 88 PRO A CA 1
ATOM 640 C C . PRO A 1 88 ? -10.365 -3.283 12.563 1.00 94.31 88 PRO A C 1
ATOM 642 O O . PRO A 1 88 ? -11.492 -3.779 12.484 1.00 94.31 88 PRO A O 1
ATOM 645 N N . PHE A 1 89 ? -9.267 -4.025 12.399 1.00 92.62 89 PHE A N 1
ATOM 646 C CA . PHE A 1 89 ? -9.365 -5.470 12.190 1.00 92.62 89 PHE A CA 1
ATOM 647 C C . PHE A 1 89 ? -9.811 -6.172 13.480 1.00 92.62 89 PHE A C 1
ATOM 649 O O . PHE A 1 89 ? -9.161 -6.067 14.522 1.00 92.62 89 PHE A O 1
ATOM 656 N N . LEU A 1 90 ? -10.883 -6.962 13.400 1.00 90.06 90 LEU A N 1
ATOM 657 C CA . LEU A 1 90 ? -11.369 -7.784 14.511 1.00 90.06 90 LEU A CA 1
ATOM 658 C C . LEU A 1 90 ? -10.552 -9.083 14.624 1.00 90.06 90 LEU A C 1
ATOM 660 O O . LEU A 1 90 ? -11.012 -10.167 14.270 1.00 90.06 90 LEU A O 1
ATOM 664 N N . ILE A 1 91 ? -9.306 -8.966 15.090 1.00 84.94 91 ILE A N 1
ATOM 665 C CA . ILE A 1 91 ? -8.387 -10.100 15.257 1.00 84.94 91 ILE A CA 1
ATOM 666 C C . ILE A 1 91 ? -8.340 -10.511 16.729 1.00 84.94 91 ILE A C 1
ATOM 668 O O . ILE A 1 91 ? -7.809 -9.788 17.574 1.00 84.94 91 ILE A O 1
ATOM 672 N N . ASP A 1 92 ? -8.824 -11.718 17.030 1.00 88.06 92 ASP A N 1
ATOM 673 C CA . ASP A 1 92 ? -8.587 -12.367 18.321 1.00 88.06 92 ASP A CA 1
ATOM 674 C C . ASP A 1 92 ? -7.131 -12.849 18.400 1.00 88.06 92 ASP A C 1
ATOM 676 O O . ASP A 1 92 ? -6.787 -13.961 17.993 1.00 88.06 92 ASP A O 1
ATOM 680 N N . LYS A 1 93 ? -6.254 -11.979 18.910 1.00 81.19 93 LYS A N 1
ATOM 681 C CA . LYS A 1 93 ? -4.812 -12.244 18.997 1.00 81.19 93 LYS A CA 1
ATOM 682 C C . LYS A 1 93 ? -4.498 -13.559 19.706 1.00 81.19 93 LYS A C 1
ATOM 684 O O . LYS A 1 93 ? -3.591 -14.255 19.267 1.00 81.19 93 LYS A O 1
ATOM 689 N N . LYS A 1 94 ? -5.238 -13.914 20.762 1.00 83.56 94 LYS A N 1
ATOM 690 C CA . LYS A 1 94 ? -4.974 -15.137 21.531 1.00 83.56 94 LYS A CA 1
ATOM 691 C C . LYS A 1 94 ? -5.227 -16.372 20.671 1.00 83.56 94 LYS A C 1
ATOM 693 O O . LYS A 1 94 ? -4.384 -17.254 20.602 1.00 83.56 94 LYS A O 1
ATOM 698 N N . LYS A 1 95 ? -6.346 -16.384 19.945 1.00 84.31 95 LYS A N 1
ATOM 699 C CA . LYS A 1 95 ? -6.704 -17.488 19.050 1.00 84.31 95 LYS A CA 1
ATOM 700 C C . LYS A 1 95 ? -5.686 -17.704 17.923 1.00 84.31 95 LYS A C 1
ATOM 702 O O . LYS A 1 95 ? -5.425 -18.846 17.560 1.00 84.31 95 LYS A O 1
ATOM 707 N N . TYR A 1 96 ? -5.153 -16.630 17.337 1.00 82.31 96 TYR A N 1
ATOM 708 C CA . TYR A 1 96 ? -4.282 -16.740 16.161 1.00 82.31 96 TYR A CA 1
ATOM 709 C C . TYR A 1 96 ? -2.799 -16.929 16.492 1.00 82.31 96 TYR A C 1
ATOM 711 O O . TYR A 1 96 ? -2.114 -17.592 15.721 1.00 82.31 96 TYR A O 1
ATOM 719 N N . ILE A 1 97 ? -2.300 -16.386 17.608 1.00 81.50 97 ILE A N 1
ATOM 720 C CA . ILE A 1 97 ? -0.892 -16.564 18.004 1.00 81.50 97 ILE A CA 1
ATOM 721 C C . ILE A 1 97 ? -0.606 -18.041 18.284 1.00 81.50 97 ILE A C 1
ATOM 723 O O . ILE A 1 97 ? 0.330 -18.584 17.709 1.00 81.50 97 ILE A O 1
ATOM 727 N N . ASP A 1 98 ? -1.472 -18.707 19.053 1.00 80.06 98 ASP A N 1
ATOM 728 C CA . ASP A 1 98 ? -1.317 -20.130 19.384 1.00 80.06 98 ASP A CA 1
ATOM 729 C C . ASP A 1 98 ? -1.364 -21.025 18.129 1.00 80.06 98 ASP A C 1
ATOM 731 O O . ASP A 1 98 ? -0.732 -22.076 18.078 1.00 80.06 98 ASP A O 1
ATOM 735 N N . ALA A 1 99 ? -2.090 -20.604 17.087 1.00 77.81 99 ALA A N 1
ATOM 736 C CA . ALA A 1 99 ? -2.187 -21.330 15.821 1.00 77.81 99 ALA A CA 1
ATOM 737 C C . ALA A 1 99 ? -0.998 -21.087 14.869 1.00 77.81 99 ALA A C 1
ATOM 739 O O . ALA A 1 99 ? -0.770 -21.894 13.970 1.00 77.81 99 ALA A O 1
ATOM 740 N N . MET A 1 100 ? -0.273 -19.973 15.024 1.00 81.19 100 MET A N 1
ATOM 741 C CA . MET A 1 100 ? 0.899 -19.622 14.206 1.00 81.19 100 MET A CA 1
ATOM 742 C C . MET A 1 100 ? 2.226 -20.034 14.852 1.00 81.19 100 MET A C 1
ATOM 744 O O . MET A 1 100 ? 3.274 -19.896 14.217 1.00 81.19 100 MET A O 1
ATOM 748 N N . ASP A 1 101 ? 2.194 -20.530 16.091 1.00 81.38 101 ASP A N 1
ATOM 749 C CA . ASP A 1 101 ? 3.374 -20.993 16.814 1.00 81.38 101 ASP A CA 1
ATOM 750 C C . ASP A 1 101 ? 3.815 -22.369 16.286 1.00 81.38 101 ASP A C 1
ATOM 752 O O . ASP A 1 101 ? 3.514 -23.434 16.827 1.00 81.38 101 ASP A O 1
ATOM 756 N N . CYS A 1 102 ? 4.482 -22.355 15.133 1.00 77.38 102 CYS A N 1
ATOM 757 C CA . CYS A 1 102 ? 5.097 -23.544 14.565 1.00 77.38 102 CYS A CA 1
ATOM 758 C C . CYS A 1 102 ? 6.361 -23.888 15.359 1.00 77.38 102 CYS A C 1
ATOM 760 O O . CYS A 1 102 ? 7.264 -23.058 15.488 1.00 77.38 102 CYS A O 1
ATOM 762 N N . ALA A 1 103 ? 6.481 -25.142 15.808 1.00 80.31 103 ALA A N 1
ATOM 763 C CA . ALA A 1 103 ? 7.745 -25.634 16.341 1.00 80.31 103 ALA A CA 1
ATOM 764 C C . ALA A 1 103 ? 8.856 -25.421 15.290 1.00 80.31 103 ALA A C 1
ATOM 766 O O . ALA A 1 103 ? 8.647 -25.736 14.113 1.00 80.31 103 ALA A O 1
ATOM 767 N N . PRO A 1 104 ? 10.028 -24.888 15.672 1.00 78.38 104 PRO A N 1
ATOM 768 C CA . PRO A 1 104 ? 11.094 -24.612 14.721 1.00 78.38 104 PRO A CA 1
ATOM 769 C C . PRO A 1 104 ? 11.561 -25.918 14.069 1.00 78.38 104 PRO A C 1
ATOM 771 O O . PRO A 1 104 ? 12.212 -26.748 14.703 1.00 78.38 104 PRO A O 1
ATOM 774 N N . SER A 1 105 ? 11.240 -26.107 12.789 1.00 76.38 105 SER A N 1
ATOM 775 C CA . SER A 1 105 ? 11.741 -27.227 11.998 1.00 76.38 105 SER A CA 1
ATOM 776 C C . SER A 1 105 ? 13.082 -26.849 11.380 1.00 76.38 105 SER A C 1
ATOM 778 O O . SER A 1 105 ? 13.180 -25.863 10.648 1.00 76.38 105 SER A O 1
ATOM 780 N N . ARG A 1 106 ? 14.119 -27.640 11.648 1.00 77.69 106 ARG A N 1
ATOM 781 C CA . ARG A 1 106 ? 15.406 -27.525 10.962 1.00 77.69 106 ARG A CA 1
ATOM 782 C C . ARG A 1 106 ? 15.427 -28.523 9.810 1.00 77.69 106 ARG A C 1
ATOM 784 O O . ARG A 1 106 ? 15.157 -29.700 10.035 1.00 77.69 106 ARG A O 1
ATOM 791 N N . GLU A 1 107 ? 15.764 -28.073 8.604 1.00 77.38 107 GLU A N 1
ATOM 792 C CA . GLU A 1 107 ? 16.033 -29.009 7.511 1.00 77.38 107 GLU A CA 1
ATOM 793 C C . GLU A 1 107 ? 17.233 -29.896 7.886 1.00 77.38 107 GLU A C 1
ATOM 795 O O . GLU A 1 107 ? 18.255 -29.369 8.354 1.00 77.38 107 GLU A O 1
ATOM 800 N N . PRO A 1 108 ? 17.129 -31.226 7.725 1.00 79.50 108 PRO A N 1
ATOM 801 C CA . PRO A 1 108 ? 18.235 -32.125 8.015 1.00 79.50 108 PRO A CA 1
ATOM 802 C C . PRO A 1 108 ? 19.427 -31.766 7.129 1.00 79.50 108 PRO A C 1
ATOM 804 O O . PRO A 1 108 ? 19.313 -31.629 5.910 1.00 79.50 108 PRO A O 1
ATOM 807 N N . VAL A 1 109 ? 20.595 -31.598 7.745 1.00 83.56 109 VAL A N 1
ATOM 808 C CA . VAL A 1 109 ? 21.840 -31.388 6.997 1.00 83.56 109 VAL A CA 1
ATOM 809 C C . VAL A 1 109 ? 22.427 -32.736 6.585 1.00 83.56 109 VAL A C 1
ATOM 811 O O . VAL A 1 109 ? 22.071 -33.769 7.144 1.00 83.56 109 VAL A O 1
ATOM 814 N N . MET A 1 110 ? 23.393 -32.760 5.659 1.00 76.94 110 MET A N 1
ATOM 815 C CA . MET A 1 110 ? 24.059 -34.004 5.222 1.00 76.94 110 MET A CA 1
ATOM 816 C C . MET A 1 110 ? 24.544 -34.880 6.394 1.00 76.94 110 MET A C 1
ATOM 818 O O . MET A 1 110 ? 24.532 -36.102 6.307 1.00 76.94 110 MET A O 1
ATOM 822 N N . ARG A 1 111 ? 24.942 -34.263 7.516 1.00 77.44 111 ARG A N 1
ATOM 823 C CA . ARG A 1 111 ? 25.322 -34.985 8.741 1.00 77.44 111 ARG A CA 1
ATOM 824 C C . ARG A 1 111 ? 24.171 -35.774 9.356 1.00 77.44 111 ARG A C 1
ATOM 826 O O . ARG A 1 111 ? 24.430 -36.840 9.895 1.00 77.44 111 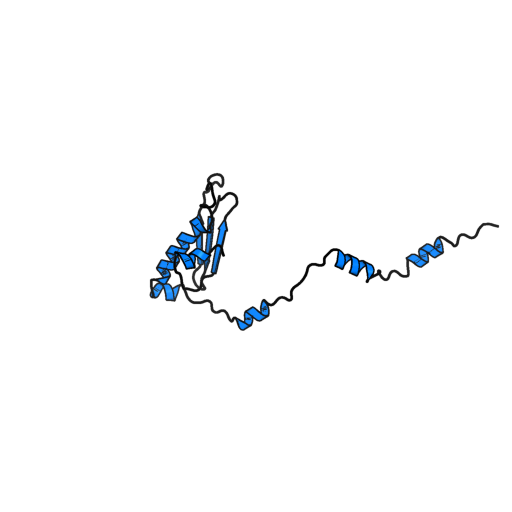ARG A O 1
ATOM 833 N N . ASP A 1 112 ? 22.953 -35.260 9.297 1.00 81.56 112 ASP A N 1
ATOM 834 C CA . ASP A 1 112 ? 21.771 -35.918 9.848 1.00 81.56 112 ASP A CA 1
ATOM 835 C C . ASP A 1 112 ? 21.376 -37.096 8.953 1.00 81.56 112 ASP A C 1
ATOM 837 O O . ASP A 1 112 ? 21.255 -38.206 9.449 1.00 81.56 112 ASP A O 1
ATOM 841 N N . TYR A 1 113 ? 21.411 -36.924 7.625 1.00 74.38 113 TYR A N 1
ATOM 842 C CA . TYR A 1 113 ? 21.261 -38.043 6.683 1.00 74.38 113 TYR A CA 1
ATOM 843 C C . TYR A 1 113 ? 22.329 -39.133 6.861 1.00 74.38 113 TYR A C 1
ATOM 845 O O . TYR A 1 113 ? 22.033 -40.323 6.772 1.00 74.38 113 TYR A O 1
ATOM 853 N N . LEU A 1 114 ? 23.586 -38.742 7.104 1.00 77.38 114 LEU A N 1
ATOM 854 C CA . LEU A 1 114 ? 24.674 -39.686 7.368 1.00 77.38 114 LEU A CA 1
ATOM 855 C C . LEU A 1 114 ? 24.484 -40.408 8.702 1.00 77.38 114 LEU A C 1
ATOM 857 O O . LEU A 1 114 ? 24.726 -41.609 8.772 1.00 77.38 114 LEU A O 1
ATOM 861 N N . LYS A 1 115 ? 24.044 -39.702 9.750 1.00 77.44 115 LYS A N 1
ATOM 862 C CA . LYS A 1 115 ? 23.683 -40.327 11.026 1.00 77.44 115 LYS A CA 1
ATOM 863 C C . LYS A 1 115 ? 22.552 -41.320 10.821 1.00 77.44 115 LYS A C 1
ATOM 865 O O . LYS A 1 115 ? 22.712 -42.457 11.236 1.00 77.44 115 LYS A O 1
ATOM 870 N N . ASP A 1 116 ? 21.486 -40.962 10.121 1.00 75.69 116 ASP A N 1
ATOM 871 C CA . ASP A 1 116 ? 20.359 -41.867 9.879 1.00 75.69 116 ASP A CA 1
ATOM 872 C C . ASP A 1 116 ? 20.799 -43.103 9.082 1.00 75.69 116 ASP A C 1
ATOM 874 O O . ASP A 1 116 ? 20.480 -44.228 9.452 1.00 75.69 116 ASP A O 1
ATOM 878 N N . ALA A 1 117 ? 21.653 -42.933 8.067 1.00 70.81 117 ALA A N 1
ATOM 879 C CA . ALA A 1 117 ? 22.216 -44.046 7.299 1.00 70.81 117 ALA A CA 1
ATOM 880 C C . ALA A 1 117 ? 23.143 -44.972 8.116 1.00 70.81 117 ALA A C 1
ATOM 882 O O . ALA A 1 117 ? 23.258 -46.158 7.801 1.00 70.81 117 ALA A O 1
ATOM 883 N N . ILE A 1 118 ? 23.821 -44.445 9.141 1.00 70.62 118 ILE A N 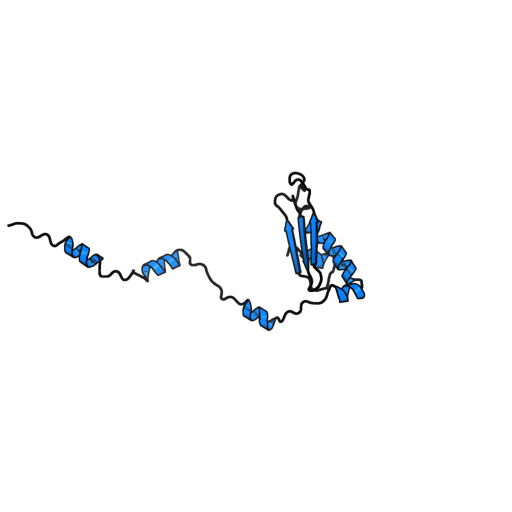1
ATOM 884 C CA . ILE A 1 118 ? 24.684 -45.217 10.052 1.00 70.62 118 ILE A CA 1
ATOM 885 C C . ILE A 1 118 ? 23.857 -45.882 11.162 1.00 70.62 118 ILE A C 1
ATOM 887 O O . ILE A 1 118 ? 24.163 -47.004 11.566 1.00 70.62 118 ILE A O 1
ATOM 891 N N . THR A 1 119 ? 22.823 -45.199 11.658 1.00 70.62 119 THR A N 1
ATOM 892 C CA . THR A 1 119 ? 22.028 -45.622 12.824 1.00 70.62 119 THR A CA 1
ATOM 893 C C . THR A 1 119 ? 20.874 -46.546 12.432 1.00 70.62 119 THR A C 1
ATOM 895 O O . THR A 1 119 ? 20.496 -47.404 13.226 1.00 70.62 119 THR A O 1
ATOM 898 N N . GLU A 1 120 ? 20.382 -46.460 11.191 1.00 59.66 120 GLU A N 1
ATOM 899 C CA . GLU A 1 120 ? 19.510 -47.454 10.565 1.00 59.66 120 GLU A CA 1
ATOM 900 C C . GLU A 1 120 ? 20.289 -48.316 9.552 1.00 59.66 120 GLU A C 1
ATOM 902 O O . GLU A 1 120 ? 20.119 -48.182 8.333 1.00 59.66 120 GLU A O 1
ATOM 907 N N . PRO A 1 121 ? 21.124 -49.275 9.994 1.00 52.44 121 PRO A N 1
ATOM 908 C CA . PRO A 1 121 ? 21.546 -50.333 9.099 1.00 52.44 121 PRO A CA 1
ATOM 909 C C . PRO A 1 121 ? 20.285 -51.122 8.739 1.00 52.44 121 PRO A C 1
ATOM 911 O O . PRO A 1 121 ? 19.794 -51.916 9.542 1.00 52.44 121 PRO A O 1
ATOM 914 N N . ARG A 1 122 ? 19.734 -50.870 7.539 1.00 51.28 122 ARG A N 1
ATOM 915 C CA . ARG A 1 122 ? 18.609 -51.611 6.947 1.00 51.28 122 ARG A CA 1
ATOM 916 C C . ARG A 1 122 ? 18.683 -53.065 7.387 1.00 51.28 122 ARG A C 1
ATOM 918 O O . ARG A 1 122 ? 19.584 -53.789 6.954 1.00 51.28 122 ARG A O 1
ATOM 925 N N . ALA A 1 123 ? 17.723 -53.483 8.210 1.00 48.50 123 ALA A N 1
ATOM 926 C CA . ALA A 1 123 ? 17.526 -54.855 8.648 1.00 48.50 123 ALA A CA 1
ATOM 927 C C . ALA A 1 123 ? 17.303 -55.769 7.428 1.00 48.50 123 ALA A C 1
ATOM 929 O O . ALA A 1 123 ? 16.195 -56.146 7.071 1.00 48.50 123 ALA A O 1
ATOM 930 N N . THR A 1 124 ? 18.386 -56.128 6.745 1.00 48.19 124 THR A N 1
ATOM 931 C CA . THR A 1 124 ? 18.427 -57.063 5.618 1.00 48.19 124 THR A CA 1
ATOM 932 C C . THR A 1 124 ? 19.362 -58.224 5.950 1.00 48.19 124 THR A C 1
ATOM 934 O O . THR A 1 124 ? 20.021 -58.809 5.094 1.00 48.19 124 THR A O 1
ATOM 937 N N . GLY A 1 125 ? 19.340 -58.640 7.219 1.00 49.44 125 GLY A N 1
ATOM 938 C CA . GLY A 1 125 ? 20.073 -59.779 7.778 1.00 49.44 125 GLY A CA 1
ATOM 939 C C . GLY A 1 125 ? 19.621 -61.170 7.308 1.00 49.44 125 GLY A C 1
ATOM 940 O O . GLY A 1 125 ? 19.823 -62.144 8.024 1.00 49.44 125 GLY A O 1
ATOM 941 N N . LYS A 1 126 ? 19.014 -61.319 6.121 1.00 49.72 126 LYS A N 1
ATOM 942 C CA . LYS A 1 126 ? 18.639 -62.648 5.584 1.00 49.72 126 LYS A CA 1
ATOM 943 C C . LYS A 1 126 ? 19.072 -62.927 4.142 1.00 49.72 126 LYS A C 1
ATOM 945 O O . LYS A 1 126 ? 19.257 -64.093 3.798 1.00 49.72 126 LYS A O 1
ATOM 950 N N . LYS A 1 127 ? 19.264 -61.914 3.284 1.00 52.62 127 LYS A N 1
ATOM 951 C CA . LYS A 1 127 ? 19.674 -62.145 1.879 1.00 52.62 127 LYS A CA 1
ATOM 952 C C . LYS A 1 127 ? 21.192 -62.217 1.699 1.00 52.62 127 LYS A C 1
ATOM 954 O O . LYS A 1 127 ? 21.664 -63.085 0.967 1.00 52.62 127 LYS A O 1
ATOM 959 N N . PHE A 1 128 ? 21.950 -61.379 2.407 1.00 53.97 128 PHE A N 1
ATOM 960 C CA . PHE A 1 128 ? 23.411 -61.324 2.285 1.00 53.97 128 PHE A CA 1
ATOM 961 C C . PHE A 1 128 ? 24.087 -62.629 2.735 1.00 53.97 128 PHE A C 1
ATOM 963 O O . PHE A 1 128 ? 24.912 -63.191 2.018 1.00 53.97 128 PHE A O 1
ATOM 970 N N . THR A 1 129 ? 23.646 -63.193 3.862 1.00 57.81 129 THR A N 1
ATOM 971 C CA . THR A 1 129 ? 24.166 -64.461 4.400 1.00 57.81 129 THR A CA 1
ATOM 972 C C . THR A 1 129 ? 23.881 -65.657 3.489 1.00 57.81 129 THR A C 1
ATOM 974 O O . THR A 1 129 ? 24.704 -66.568 3.402 1.00 57.81 129 THR A O 1
ATOM 977 N N . ARG A 1 130 ? 22.752 -65.661 2.764 1.00 58.00 130 ARG A N 1
ATOM 978 C CA . ARG A 1 130 ? 22.411 -66.728 1.808 1.00 58.00 130 ARG A CA 1
ATOM 979 C C . ARG A 1 130 ? 23.246 -66.640 0.526 1.00 58.00 130 ARG A C 1
ATOM 981 O O . ARG A 1 130 ? 23.651 -67.683 0.022 1.00 58.00 130 ARG A O 1
ATOM 988 N N . TRP A 1 131 ? 23.531 -65.433 0.027 1.00 60.66 131 TRP A N 1
ATOM 989 C CA . TRP A 1 131 ? 24.415 -65.231 -1.129 1.00 60.66 131 TRP A CA 1
ATOM 990 C C . TRP A 1 131 ? 25.868 -65.612 -0.804 1.00 60.66 131 TRP A C 1
ATOM 992 O O . TRP A 1 131 ? 26.443 -66.442 -1.505 1.00 60.66 131 TRP A O 1
ATOM 1002 N N . PHE A 1 132 ? 26.411 -65.136 0.325 1.00 61.94 132 PHE A N 1
ATOM 1003 C CA . PHE A 1 132 ? 27.765 -65.487 0.779 1.00 61.94 132 PHE A CA 1
ATOM 1004 C C . PHE A 1 132 ? 27.942 -66.996 0.992 1.00 61.94 132 PHE A C 1
ATOM 1006 O O . PHE A 1 132 ? 28.921 -67.582 0.539 1.00 61.94 132 PHE A O 1
ATOM 1013 N N . ARG A 1 133 ? 26.962 -67.673 1.602 1.00 59.06 133 ARG A N 1
ATOM 1014 C CA . ARG A 1 133 ? 27.025 -69.129 1.816 1.00 59.06 133 ARG A CA 1
ATOM 1015 C C . ARG A 1 133 ? 26.950 -69.932 0.508 1.00 59.06 133 ARG A C 1
ATOM 1017 O O . ARG A 1 133 ? 27.442 -71.055 0.467 1.00 59.06 133 ARG A O 1
ATOM 1024 N N . LYS A 1 134 ? 26.343 -69.374 -0.547 1.00 63.62 134 LYS A N 1
ATOM 1025 C CA . LYS A 1 134 ? 26.271 -69.991 -1.882 1.00 63.62 134 LYS A CA 1
ATOM 1026 C C . LYS A 1 134 ? 27.588 -69.840 -2.655 1.00 63.62 134 LYS A C 1
ATOM 1028 O O . LYS A 1 134 ? 27.906 -70.710 -3.456 1.00 63.62 134 LYS A O 1
ATOM 1033 N N . LEU A 1 135 ? 28.357 -68.781 -2.385 1.00 66.31 135 LEU A N 1
ATOM 1034 C CA . LEU A 1 135 ? 29.645 -68.519 -3.034 1.00 66.31 135 LEU A CA 1
ATOM 1035 C C . LEU A 1 135 ? 30.769 -69.454 -2.548 1.00 66.31 135 LEU A C 1
ATOM 1037 O O . LEU A 1 135 ? 31.608 -69.855 -3.345 1.00 66.31 135 LEU A O 1
ATOM 1041 N N . PHE A 1 136 ? 30.760 -69.844 -1.267 1.00 67.38 136 PHE A N 1
ATOM 1042 C CA . PHE A 1 136 ? 31.852 -70.607 -0.632 1.00 67.38 136 PHE A CA 1
ATOM 1043 C C . PHE A 1 136 ? 31.543 -72.095 -0.370 1.00 67.38 136 PHE A C 1
ATOM 1045 O O . PHE A 1 136 ? 32.257 -72.753 0.378 1.00 67.38 136 PHE A O 1
ATOM 1052 N N . LYS A 1 137 ? 30.491 -72.655 -0.988 1.00 54.91 137 LYS A N 1
ATOM 1053 C CA . LYS A 1 137 ? 30.184 -74.103 -0.965 1.00 54.91 137 LYS A CA 1
ATOM 1054 C C . LYS A 1 137 ? 30.388 -74.783 -2.327 1.00 54.91 137 LYS A C 1
ATOM 1056 O O . LYS A 1 137 ? 29.608 -75.648 -2.712 1.00 54.91 137 LYS A O 1
ATOM 1061 N N . ARG A 1 138 ? 31.430 -74.402 -3.069 1.00 51.44 138 ARG A N 1
ATOM 1062 C CA . ARG A 1 138 ? 31.972 -75.271 -4.124 1.00 51.44 138 ARG A CA 1
ATOM 1063 C C . ARG A 1 138 ? 32.973 -76.218 -3.467 1.00 51.44 138 ARG A C 1
ATOM 1065 O O . ARG A 1 138 ? 34.083 -75.806 -3.155 1.00 51.44 138 ARG A O 1
ATOM 1072 N N . THR A 1 139 ? 32.549 -77.447 -3.190 1.00 55.03 139 THR A N 1
ATOM 1073 C CA . THR A 1 139 ? 33.471 -78.547 -2.885 1.00 55.03 139 THR A CA 1
ATOM 1074 C C . THR A 1 139 ? 34.336 -78.832 -4.122 1.00 55.03 139 THR A C 1
ATOM 1076 O O . THR A 1 139 ? 33.806 -78.756 -5.235 1.00 55.03 139 THR A O 1
ATOM 1079 N N . PRO A 1 140 ? 35.641 -79.117 -3.965 1.00 49.12 140 PRO A N 1
ATOM 1080 C CA . PRO A 1 140 ? 36.477 -79.551 -5.081 1.00 49.12 140 PRO A CA 1
ATOM 1081 C C . PRO A 1 140 ? 36.009 -80.929 -5.586 1.00 49.12 140 PRO A C 1
ATOM 1083 O O . PRO A 1 140 ? 35.493 -81.703 -4.776 1.00 49.12 140 PRO A O 1
ATOM 1086 N N . PRO A 1 141 ? 36.137 -81.231 -6.890 1.00 53.47 141 PRO A N 1
ATOM 1087 C CA . PRO A 1 141 ? 35.878 -82.572 -7.403 1.00 53.47 141 PRO A CA 1
ATOM 1088 C C . PRO A 1 141 ? 36.958 -83.554 -6.919 1.00 53.47 141 PRO A C 1
ATOM 1090 O O . PRO A 1 141 ? 38.092 -83.139 -6.672 1.00 53.47 141 PRO A O 1
ATOM 1093 N N . GLU A 1 142 ? 36.548 -84.816 -6.761 1.00 43.00 142 GLU A N 1
ATOM 1094 C CA . GLU A 1 142 ? 37.383 -85.990 -6.444 1.00 43.00 142 GLU A CA 1
ATOM 1095 C C . GLU A 1 142 ? 38.520 -86.215 -7.449 1.00 43.00 142 GLU A C 1
ATOM 1097 O O . GLU A 1 142 ? 38.317 -85.924 -8.654 1.00 43.00 142 GLU A O 1
#

Radius of gyration: 31.28 Å; chains: 1; bounding box: 56×99×45 Å